Protein AF-A0A6V7LS10-F1 (afdb_monomer_lite)

Secondary structure (DSSP, 8-state):
-HHHHHHHHHH-SSSSSS-SSHHHHHHHHHHHHHIIIIIHHHHHHH-

InterPro domains:
  IPR036282 Glutathione S-transferase, C-terminal domain superfamily [SSF47616] (6-46)

pLDDT: mean 96.48, std 1.92, range [89.38, 98.31]

Sequence (47 aa):
RAIMGYLVDQYAKNDSLYPKEPKARALVNQRLFFDSGSLYHSLAEYY

Radius of gyration: 12.69 Å; chains: 1; bounding box: 31×15×32 Å

Organism: NCBI:txid1563983

Foldseek 3Di:
DVVVVVCCVPPNPDCPVQNPPVVSNVVVVVVVVCVVPPVVVVVVVVD

Structure (mmCIF, N/CA/C/O backbone):
data_AF-A0A6V7LS10-F1
#
_entry.id   AF-A0A6V7LS10-F1
#
loop_
_atom_site.group_PDB
_atom_site.id
_atom_site.type_symbol
_atom_site.label_atom_id
_atom_site.label_alt_id
_atom_site.label_comp_id
_atom_site.label_asym_id
_atom_site.label_entity_id
_atom_site.label_seq_id
_atom_site.pdbx_PDB_ins_code
_atom_site.Cartn_x
_atom_site.Cartn_y
_atom_site.Cartn_z
_atom_site.occupancy
_atom_site.B_iso_or_equiv
_atom_site.auth_seq_id
_atom_site.auth_comp_id
_atom_site.auth_asym_id
_atom_site.auth_atom_id
_atom_site.pdbx_PDB_model_num
ATOM 1 N N . ARG A 1 1 ? -1.536 1.672 -7.433 1.00 91.00 1 ARG A N 1
ATOM 2 C CA . ARG A 1 1 ? -1.553 1.463 -5.958 1.00 91.00 1 ARG A CA 1
ATOM 3 C C . ARG A 1 1 ? -2.619 2.305 -5.254 1.00 91.00 1 ARG A C 1
ATOM 5 O O . ARG A 1 1 ? -3.361 1.733 -4.473 1.00 91.00 1 ARG A O 1
ATOM 12 N N . ALA A 1 2 ? -2.787 3.591 -5.591 1.00 95.25 2 ALA A N 1
ATOM 13 C CA . ALA A 1 2 ? -3.848 4.446 -5.030 1.00 95.25 2 ALA A CA 1
ATOM 14 C C . ALA A 1 2 ? -5.275 3.864 -5.148 1.00 95.25 2 ALA A C 1
ATOM 16 O O . ALA A 1 2 ? -6.019 3.887 -4.176 1.00 95.25 2 ALA A O 1
ATOM 17 N N . ILE A 1 3 ? -5.624 3.262 -6.295 1.00 97.81 3 ILE A N 1
ATOM 18 C CA . ILE A 1 3 ? -6.932 2.606 -6.498 1.00 97.81 3 ILE A CA 1
ATOM 19 C C . ILE A 1 3 ? -7.177 1.499 -5.459 1.00 97.81 3 ILE A C 1
ATOM 21 O O . ILE A 1 3 ? -8.259 1.425 -4.892 1.00 97.81 3 ILE A O 1
ATOM 25 N N . MET A 1 4 ? -6.166 0.673 -5.159 1.00 96.88 4 MET A N 1
ATOM 26 C CA . MET A 1 4 ? -6.296 -0.390 -4.153 1.00 96.88 4 MET A CA 1
ATOM 27 C C . MET A 1 4 ? -6.563 0.190 -2.760 1.00 96.88 4 MET A C 1
ATOM 29 O O . MET A 1 4 ? -7.455 -0.288 -2.068 1.00 96.88 4 MET A O 1
ATOM 33 N N . GLY A 1 5 ? -5.840 1.251 -2.380 1.00 96.38 5 GLY A N 1
ATOM 34 C CA . GLY A 1 5 ? -6.070 1.957 -1.115 1.00 96.38 5 GLY A CA 1
ATOM 35 C C . GLY A 1 5 ? -7.487 2.525 -1.014 1.00 96.38 5 GLY A C 1
ATOM 36 O O . GLY A 1 5 ? -8.154 2.308 -0.010 1.00 96.38 5 GLY A O 1
ATOM 37 N N . TYR A 1 6 ? -7.983 3.153 -2.085 1.00 97.44 6 TYR A N 1
ATOM 38 C CA . TYR A 1 6 ? -9.358 3.656 -2.152 1.00 97.44 6 TYR A CA 1
ATOM 39 C C . TYR A 1 6 ? -10.392 2.545 -1.948 1.00 97.44 6 TYR A C 1
ATOM 41 O O . TYR A 1 6 ? -11.297 2.695 -1.133 1.00 97.44 6 TYR A O 1
ATOM 49 N N . LEU A 1 7 ? -10.247 1.413 -2.645 1.00 98.06 7 LEU A N 1
ATOM 50 C CA . LEU A 1 7 ? -11.187 0.300 -2.513 1.00 98.06 7 LEU A CA 1
ATOM 51 C C . LEU A 1 7 ? -11.230 -0.245 -1.081 1.00 98.06 7 LEU A C 1
ATOM 53 O O . LEU A 1 7 ? -12.311 -0.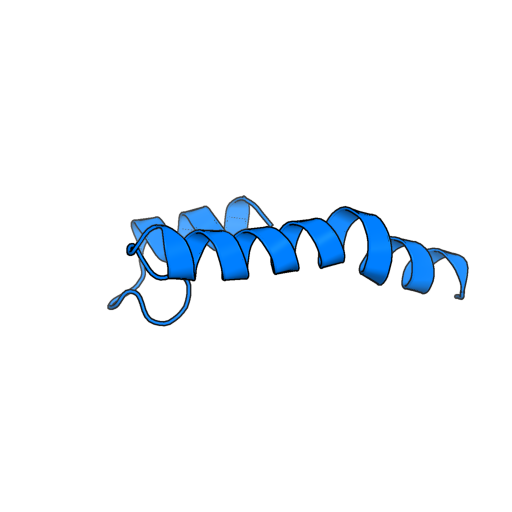535 -0.572 1.00 98.06 7 LEU A O 1
ATOM 57 N N . VAL A 1 8 ? -10.074 -0.352 -0.418 1.00 97.75 8 VAL A N 1
ATOM 58 C CA . VAL A 1 8 ? -10.021 -0.784 0.984 1.00 97.75 8 VAL A CA 1
ATOM 59 C C . VAL A 1 8 ? -10.652 0.268 1.897 1.00 97.75 8 VAL A C 1
ATOM 61 O O . VAL A 1 8 ? -11.503 -0.077 2.712 1.00 97.75 8 VAL A O 1
ATOM 64 N N . ASP A 1 9 ? -10.308 1.546 1.736 1.00 96.31 9 ASP A N 1
ATOM 65 C CA . ASP A 1 9 ? -10.844 2.619 2.580 1.00 96.31 9 ASP A CA 1
ATOM 66 C C . ASP A 1 9 ? -12.371 2.789 2.426 1.00 96.31 9 ASP A C 1
ATOM 68 O O . ASP A 1 9 ? -13.035 3.143 3.400 1.00 96.31 9 ASP A O 1
ATOM 72 N N . GLN A 1 10 ? -12.940 2.535 1.240 1.00 98.00 10 GLN A N 1
ATOM 73 C CA . GLN A 1 10 ? -14.383 2.662 0.990 1.00 98.00 10 GLN A CA 1
ATOM 74 C C . GLN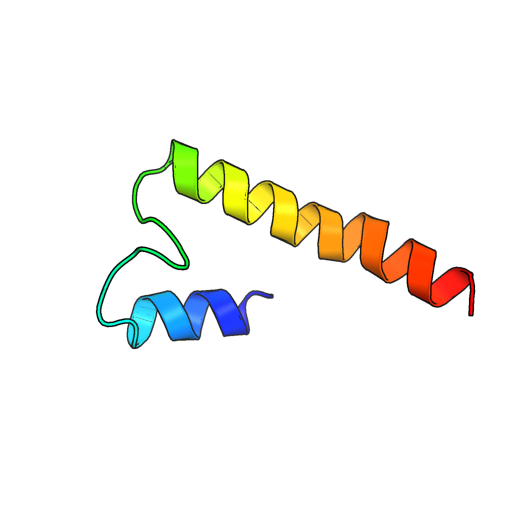 A 1 10 ? -15.195 1.407 1.314 1.00 98.00 10 GLN A C 1
ATOM 76 O O . GLN A 1 10 ? -16.330 1.522 1.775 1.00 98.00 10 GLN A O 1
ATOM 81 N N . TYR A 1 11 ? -14.661 0.217 1.034 1.00 97.50 11 TYR A N 1
ATOM 82 C CA . TYR A 1 11 ? -15.479 -0.998 0.966 1.00 97.50 11 TYR A CA 1
ATOM 83 C C . TYR A 1 11 ? -15.023 -2.124 1.899 1.00 97.50 11 TYR A C 1
ATOM 85 O O . TYR A 1 11 ? -15.710 -3.146 1.991 1.00 97.50 11 TYR A O 1
ATOM 93 N N . ALA A 1 12 ? -13.888 -1.997 2.593 1.00 96.31 12 ALA A N 1
ATOM 94 C CA . ALA A 1 12 ? -13.415 -3.075 3.453 1.00 96.31 12 ALA A CA 1
ATOM 95 C C . ALA A 1 12 ? -14.268 -3.231 4.720 1.00 96.31 12 ALA A C 1
ATOM 97 O O . ALA A 1 12 ? -14.628 -2.267 5.392 1.00 96.31 12 ALA A O 1
ATOM 98 N N . LYS A 1 13 ? -14.542 -4.489 5.083 1.00 97.25 13 LYS A N 1
ATOM 99 C CA . LYS A 1 13 ? -15.280 -4.847 6.309 1.00 97.25 13 LYS A CA 1
ATOM 100 C C . LYS A 1 13 ? -14.455 -4.641 7.585 1.00 97.25 13 LYS A C 1
ATOM 102 O O . LYS A 1 13 ? -15.014 -4.604 8.675 1.00 97.25 13 LYS A O 1
ATOM 107 N N . ASN A 1 14 ? -13.134 -4.572 7.453 1.00 95.19 14 ASN A N 1
ATOM 108 C CA . ASN A 1 14 ? -12.178 -4.325 8.525 1.00 95.19 14 ASN A CA 1
ATOM 109 C C . ASN A 1 14 ? -10.927 -3.643 7.948 1.00 95.19 14 ASN A C 1
ATOM 111 O O . ASN A 1 14 ? -10.790 -3.498 6.735 1.00 95.19 14 ASN A O 1
ATOM 115 N N . ASP A 1 15 ? -10.006 -3.238 8.814 1.00 94.25 15 ASP A N 1
ATOM 116 C CA . ASP A 1 15 ? -8.787 -2.514 8.455 1.00 94.25 15 ASP A CA 1
ATOM 117 C C . ASP A 1 15 ? -7.553 -3.418 8.282 1.00 94.25 15 ASP A C 1
ATOM 119 O O . ASP A 1 15 ? -6.445 -2.915 8.128 1.00 94.25 15 ASP A O 1
ATOM 123 N N . SER A 1 16 ? -7.724 -4.745 8.236 1.00 94.75 16 SER A N 1
ATOM 124 C CA . SER A 1 16 ? -6.602 -5.699 8.178 1.00 94.75 16 SER A CA 1
ATOM 125 C C . SER A 1 16 ? -5.705 -5.538 6.942 1.00 94.75 16 SER A C 1
ATOM 127 O O . SER A 1 16 ? -4.497 -5.746 7.027 1.00 94.75 16 SER A O 1
ATOM 129 N N . LEU A 1 17 ? -6.281 -5.142 5.801 1.00 95.12 17 LEU A N 1
ATOM 130 C CA . LEU A 1 17 ? -5.559 -4.967 4.535 1.00 95.12 17 LEU A CA 1
ATOM 131 C C . LEU A 1 17 ? -4.855 -3.610 4.421 1.00 95.12 17 LEU A C 1
ATOM 133 O O . LEU A 1 17 ? -3.850 -3.487 3.723 1.00 95.12 17 LEU A O 1
ATOM 137 N N . TYR A 1 18 ? -5.391 -2.583 5.077 1.00 97.62 18 TYR A N 1
ATOM 138 C CA . TYR A 1 18 ? -4.826 -1.238 5.065 1.00 97.62 18 TYR A CA 1
ATOM 139 C C . TYR A 1 18 ? -5.123 -0.549 6.406 1.00 97.62 18 TYR A C 1
ATOM 141 O O . TYR A 1 18 ? -6.085 0.223 6.511 1.00 97.62 18 TYR A O 1
ATOM 149 N N . PRO A 1 19 ? -4.316 -0.844 7.448 1.00 97.62 19 PRO A N 1
ATOM 150 C CA . PRO A 1 19 ? -4.581 -0.423 8.823 1.00 97.62 19 PRO A CA 1
ATOM 151 C C . PRO A 1 19 ? -4.788 1.080 8.927 1.00 97.62 19 PRO A C 1
ATOM 153 O O . PRO A 1 19 ? -4.114 1.832 8.231 1.00 97.62 19 PRO A O 1
ATOM 156 N N . LYS A 1 20 ? -5.700 1.545 9.785 1.00 96.00 20 LYS A N 1
ATOM 157 C CA . LYS A 1 20 ? -5.918 2.991 9.994 1.00 96.00 20 LYS A CA 1
ATOM 158 C C . LYS A 1 20 ? -4.911 3.613 10.963 1.00 96.00 20 LYS A C 1
ATOM 160 O O . LYS A 1 20 ? -4.711 4.824 10.930 1.00 96.00 20 LYS A O 1
ATOM 165 N N . GLU A 1 21 ? -4.275 2.797 11.805 1.00 97.69 21 GLU A N 1
ATOM 166 C CA . GLU A 1 21 ? -3.232 3.258 12.723 1.00 97.69 21 GLU A CA 1
ATOM 167 C C . GLU A 1 21 ? -2.037 3.828 11.927 1.00 97.69 21 GLU A C 1
ATOM 169 O O . GLU A 1 21 ? -1.546 3.161 11.008 1.00 97.69 21 GLU A O 1
ATOM 174 N N . PRO A 1 22 ? -1.569 5.054 12.235 1.00 97.75 22 PRO A N 1
ATOM 175 C CA . PRO A 1 22 ? -0.578 5.746 11.416 1.00 97.75 22 PRO A CA 1
ATOM 176 C C . PRO A 1 22 ? 0.734 4.990 11.194 1.00 97.75 22 PRO A C 1
ATOM 178 O O . PRO A 1 22 ? 1.242 4.993 10.072 1.00 97.75 22 PRO A O 1
ATOM 181 N N . LYS A 1 23 ? 1.302 4.338 12.215 1.00 98.06 23 LYS A N 1
ATOM 182 C CA . LYS A 1 23 ? 2.586 3.628 12.086 1.00 98.06 23 LYS A CA 1
ATOM 183 C C . LYS A 1 23 ? 2.451 2.389 11.204 1.00 98.06 23 LYS A C 1
ATOM 185 O O . LYS A 1 23 ? 3.272 2.183 10.310 1.00 98.06 23 LYS A O 1
ATOM 190 N N . ALA A 1 24 ? 1.402 1.597 11.398 1.00 97.75 24 ALA A N 1
ATOM 191 C CA . ALA A 1 24 ? 1.103 0.438 10.568 1.00 97.75 24 ALA A CA 1
ATOM 192 C C . ALA A 1 24 ? 0.806 0.851 9.118 1.00 97.75 24 ALA A C 1
ATOM 194 O O . ALA A 1 24 ? 1.360 0.267 8.182 1.00 97.7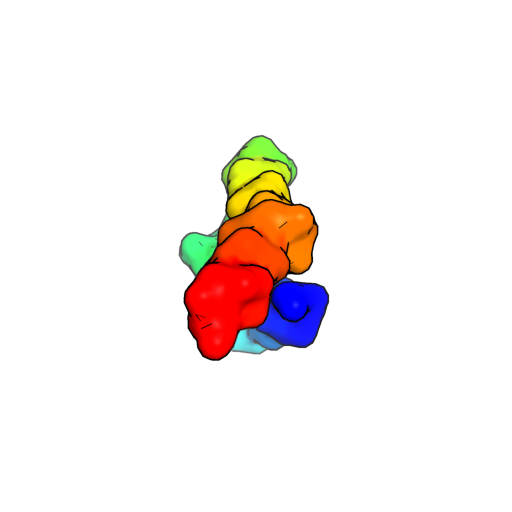5 24 ALA A O 1
ATOM 195 N N . ARG A 1 25 ? 0.013 1.913 8.910 1.00 98.00 25 ARG A N 1
ATOM 196 C CA . ARG A 1 25 ? -0.267 2.454 7.569 1.00 98.00 25 ARG A CA 1
ATOM 197 C C . ARG A 1 25 ? 0.995 2.977 6.891 1.00 98.00 25 ARG A C 1
ATOM 199 O O . ARG A 1 25 ? 1.170 2.760 5.693 1.00 98.00 25 ARG A O 1
ATOM 206 N N . ALA A 1 26 ? 1.890 3.627 7.636 1.00 98.31 26 ALA A N 1
ATOM 207 C CA . ALA A 1 26 ? 3.168 4.104 7.116 1.00 98.31 26 ALA A CA 1
ATOM 208 C C . ALA A 1 26 ? 4.037 2.948 6.603 1.00 98.31 26 ALA A C 1
ATOM 210 O O . ALA A 1 26 ? 4.622 3.069 5.527 1.00 98.31 26 ALA A O 1
ATOM 211 N N . LEU A 1 27 ? 4.066 1.812 7.310 1.00 98.25 27 LEU A N 1
ATOM 212 C CA . LEU A 1 27 ? 4.789 0.625 6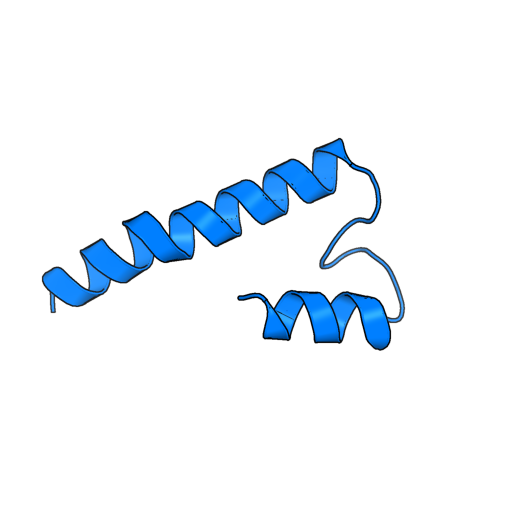.855 1.00 98.25 27 LEU A CA 1
ATOM 213 C C . LEU A 1 27 ? 4.197 0.067 5.553 1.00 98.25 27 LEU A C 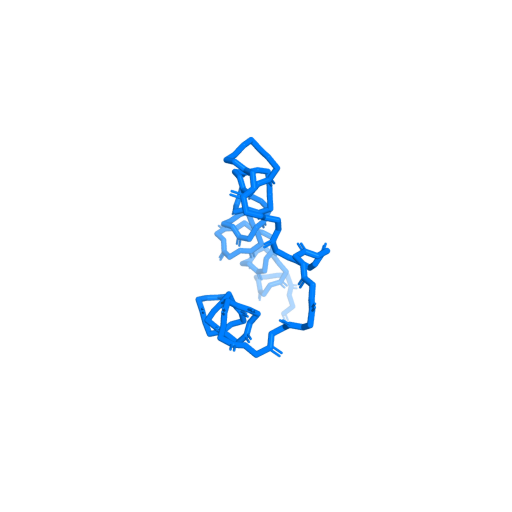1
ATOM 215 O O . LEU A 1 27 ? 4.942 -0.193 4.610 1.00 98.25 27 LEU A O 1
ATOM 219 N N . VAL A 1 28 ? 2.869 -0.060 5.457 1.00 97.88 28 VAL A N 1
ATOM 220 C CA . VAL A 1 28 ? 2.212 -0.514 4.217 1.00 97.88 28 VAL A CA 1
ATOM 221 C C . VAL A 1 28 ? 2.493 0.452 3.063 1.00 97.88 28 VAL A C 1
ATOM 223 O O . VAL A 1 28 ? 2.895 0.023 1.983 1.00 97.88 28 VAL A O 1
ATOM 226 N N . ASN A 1 29 ? 2.368 1.761 3.295 1.00 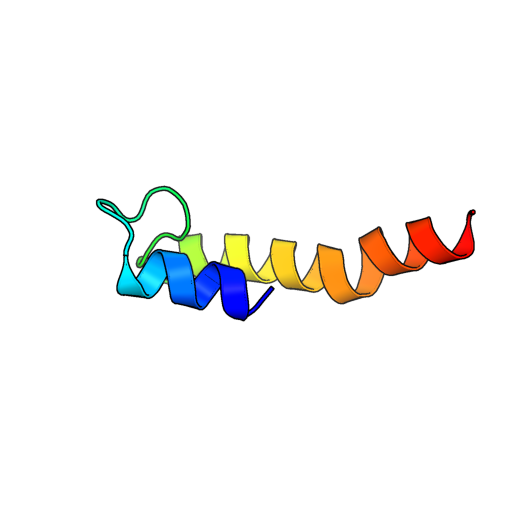97.94 29 ASN A N 1
ATOM 227 C CA . ASN A 1 29 ? 2.673 2.785 2.295 1.00 97.94 29 ASN A CA 1
ATOM 228 C C . ASN A 1 29 ? 4.123 2.710 1.822 1.00 97.94 29 ASN A C 1
ATOM 230 O O . ASN A 1 29 ? 4.372 2.752 0.621 1.00 97.94 29 ASN A O 1
ATOM 234 N N . GLN A 1 30 ? 5.077 2.541 2.737 1.00 98.06 30 GLN A N 1
ATOM 235 C CA . GLN A 1 30 ? 6.487 2.390 2.393 1.00 98.06 30 GLN A CA 1
ATOM 236 C C . GLN A 1 30 ? 6.719 1.193 1.457 1.00 98.06 30 GLN A C 1
ATOM 238 O O . GLN A 1 30 ? 7.455 1.324 0.479 1.00 98.06 30 GLN A O 1
ATOM 243 N N . ARG A 1 31 ? 6.041 0.057 1.680 1.00 97.81 31 ARG A N 1
ATOM 244 C CA . ARG A 1 31 ? 6.092 -1.097 0.763 1.00 97.81 31 ARG A CA 1
ATOM 245 C C . ARG A 1 31 ? 5.436 -0.813 -0.583 1.00 97.81 31 ARG A C 1
ATOM 247 O O . ARG A 1 31 ? 5.998 -1.188 -1.605 1.00 97.81 31 ARG A O 1
ATOM 254 N N . LEU A 1 32 ? 4.303 -0.113 -0.607 1.00 97.50 32 LEU A N 1
ATOM 255 C CA . LEU A 1 32 ? 3.643 0.289 -1.853 1.00 97.50 32 LEU A CA 1
ATOM 256 C C . LEU A 1 32 ? 4.525 1.233 -2.688 1.00 97.50 32 LEU A C 1
ATOM 258 O O . LEU A 1 32 ? 4.615 1.077 -3.904 1.00 97.50 32 LEU A O 1
ATOM 262 N N . PHE A 1 33 ? 5.209 2.193 -2.064 1.00 97.31 33 PHE A N 1
ATOM 263 C CA . PHE A 1 33 ? 6.139 3.072 -2.775 1.00 97.31 33 PHE A CA 1
ATOM 264 C C . PHE A 1 33 ? 7.374 2.323 -3.272 1.00 97.31 33 PHE A C 1
ATOM 266 O O . PHE A 1 33 ? 7.750 2.502 -4.428 1.00 97.31 33 PHE A O 1
ATOM 273 N N . PHE A 1 34 ? 7.955 1.444 -2.450 1.00 97.56 34 PHE A N 1
ATOM 274 C CA . PHE A 1 34 ? 9.061 0.577 -2.864 1.00 97.56 34 PHE A CA 1
ATOM 275 C C . PHE A 1 34 ? 8.684 -0.293 -4.068 1.00 97.56 34 PHE A C 1
ATOM 277 O O . PHE A 1 34 ? 9.425 -0.373 -5.044 1.00 97.56 34 PHE A O 1
ATOM 284 N N . ASP A 1 35 ? 7.501 -0.898 -4.027 1.00 97.06 35 ASP A N 1
ATOM 285 C CA . ASP A 1 35 ? 6.981 -1.707 -5.119 1.00 97.06 35 ASP A CA 1
ATOM 286 C C . ASP A 1 35 ? 6.835 -0.874 -6.408 1.00 97.06 35 ASP A C 1
ATOM 288 O O . ASP A 1 35 ? 7.188 -1.324 -7.492 1.00 97.06 35 ASP A O 1
ATOM 292 N N . SER A 1 36 ? 6.396 0.385 -6.299 1.00 94.06 36 SER A N 1
ATOM 293 C CA . SER A 1 36 ? 6.227 1.283 -7.451 1.00 94.06 36 SER A CA 1
ATOM 294 C C . SER A 1 36 ? 7.506 1.848 -8.035 1.00 94.06 36 SER A C 1
ATOM 296 O O . SER A 1 36 ? 7.565 2.040 -9.245 1.00 94.06 36 SER A O 1
ATOM 298 N N . GLY A 1 37 ? 8.452 2.220 -7.180 1.00 91.25 37 GLY A N 1
ATOM 299 C CA . GLY A 1 37 ? 9.634 2.985 -7.568 1.00 91.25 37 GLY A CA 1
ATOM 300 C C . GLY A 1 37 ? 10.895 2.145 -7.699 1.00 91.25 37 GLY A C 1
ATOM 301 O O . GLY A 1 37 ? 11.881 2.629 -8.238 1.00 91.25 37 GLY A O 1
ATOM 302 N N . SER A 1 38 ? 10.889 0.913 -7.191 1.00 95.00 38 SER A N 1
ATOM 303 C CA . SER A 1 38 ? 12.076 0.062 -7.173 1.00 95.00 38 SER A CA 1
ATOM 304 C C . SER A 1 38 ? 11.755 -1.332 -7.685 1.00 95.00 38 SER A C 1
ATOM 306 O O . SER A 1 38 ? 12.190 -1.677 -8.774 1.00 95.00 38 SER A O 1
ATOM 308 N N . LEU A 1 39 ? 10.949 -2.119 -6.965 1.00 97.00 39 LEU A N 1
ATOM 309 C CA . LEU A 1 39 ? 10.776 -3.539 -7.290 1.00 97.00 39 LEU A CA 1
ATOM 310 C C . LEU A 1 39 ? 10.175 -3.762 -8.680 1.00 97.00 39 LEU A C 1
ATOM 312 O O . LEU A 1 39 ? 10.771 -4.460 -9.494 1.00 97.00 39 LEU A O 1
ATOM 316 N N . TYR A 1 40 ? 9.008 -3.172 -8.961 1.00 96.50 40 TYR A N 1
ATOM 317 C CA . TYR A 1 40 ? 8.350 -3.362 -10.253 1.00 96.50 40 TYR A CA 1
ATOM 318 C C . TYR A 1 40 ? 9.190 -2.803 -11.402 1.00 96.50 40 TYR A C 1
ATOM 320 O O . TYR A 1 40 ? 9.247 -3.407 -12.466 1.00 96.50 40 TYR A O 1
ATOM 328 N N . HIS A 1 41 ? 9.865 -1.674 -11.175 1.00 95.56 41 HIS A N 1
ATOM 329 C CA . HIS A 1 41 ? 10.750 -1.072 -12.165 1.00 95.56 41 HIS A CA 1
ATOM 330 C C . HIS A 1 41 ? 11.926 -1.998 -12.501 1.00 95.56 41 HIS A C 1
ATOM 332 O O . HIS A 1 41 ? 12.090 -2.354 -13.660 1.00 95.56 41 HIS A O 1
ATOM 338 N N . SER A 1 42 ? 12.669 -2.477 -11.498 1.00 96.94 42 SER A N 1
ATOM 339 C CA . SER A 1 42 ? 13.791 -3.399 -11.711 1.00 96.94 42 SER A CA 1
ATOM 340 C C . SER A 1 42 ? 13.363 -4.723 -12.345 1.00 96.94 42 SER A C 1
ATOM 342 O O . SER A 1 42 ? 14.099 -5.281 -13.150 1.00 96.94 42 SER A O 1
ATOM 344 N N . LEU A 1 43 ? 12.173 -5.233 -12.008 1.00 97.56 43 LEU A N 1
ATOM 345 C CA . LEU A 1 43 ? 11.624 -6.421 -12.663 1.00 97.56 43 LEU A CA 1
ATOM 346 C C . LEU A 1 43 ? 11.298 -6.154 -14.135 1.00 97.56 43 LEU A C 1
ATOM 348 O O . LEU A 1 43 ? 11.604 -6.991 -14.974 1.00 97.56 43 LEU A O 1
ATOM 352 N N . ALA A 1 44 ? 10.700 -5.005 -14.450 1.00 96.00 44 ALA A N 1
ATOM 353 C CA . ALA A 1 44 ? 10.372 -4.631 -15.821 1.00 96.00 44 ALA A CA 1
ATOM 354 C C . ALA A 1 44 ? 11.614 -4.354 -16.683 1.00 96.00 44 ALA A C 1
ATOM 356 O O . ALA A 1 44 ? 11.547 -4.549 -17.885 1.00 96.00 44 ALA A O 1
ATOM 357 N N . GLU A 1 45 ? 12.727 -3.902 -16.099 1.00 96.00 45 GLU A N 1
ATOM 358 C CA . GLU A 1 45 ? 13.998 -3.739 -16.824 1.00 96.00 45 GLU A CA 1
ATOM 359 C C . GLU A 1 45 ? 14.725 -5.065 -17.080 1.00 96.00 45 GLU A C 1
ATOM 361 O O . GLU A 1 45 ? 15.528 -5.160 -18.005 1.00 96.00 45 GLU A O 1
ATOM 366 N N . TYR A 1 46 ? 14.490 -6.076 -16.242 1.00 95.94 46 TYR A N 1
ATOM 367 C CA . TYR A 1 46 ? 15.139 -7.379 -16.371 1.00 95.94 46 TYR A CA 1
ATOM 368 C C . TYR A 1 46 ? 14.556 -8.241 -17.505 1.00 95.94 46 TYR A C 1
ATOM 370 O O . TYR A 1 46 ? 15.296 -9.029 -18.097 1.00 95.94 46 TYR A O 1
ATOM 378 N N . TYR A 1 47 ? 13.252 -8.122 -17.772 1.00 89.38 47 TYR A N 1
ATOM 379 C CA . TYR A 1 47 ? 12.522 -8.900 -18.783 1.00 89.38 47 TYR A CA 1
ATOM 380 C C . TYR A 1 47 ? 12.314 -8.117 -20.079 1.00 89.38 47 TYR A C 1
ATOM 382 O O . TYR A 1 47 ? 12.376 -8.762 -21.150 1.00 89.38 47 TYR A O 1
#